Protein AF-A0A0J9XFN0-F1 (afdb_monomer)

pLDDT: mean 75.09, std 20.59, range [40.5, 98.12]

Radius of gyration: 42.06 Å; Cα contacts (8 Å, |Δi|>4): 7; chains: 1; bounding box: 74×90×109 Å

Sequence (176 aa):
MSYNHDEVYRVGLMPVDNNQTTSSSSHRRGPSIDNKAFALPSRPDSEDDDGSTTSSMSSYAGSAESYTKKEFSPVEYLTDTLMSAMDPSQLDRVIVIQAQTSGMVNAKSKEILQLQEEATRRLEQLKLSFAKGVKVAKQVEKDLEWAHRHTQALIKKTRLNHPIEFAQAEEKVRGN

Mean predicted aligned error: 21.41 Å

Solvent-accessible surface area (backbone atoms only — not comparable to full-atom values): 11449 Å² total; per-residue (Å²): 137,88,81,86,79,88,85,74,81,78,77,78,82,76,84,82,84,85,73,92,70,88,76,79,83,77,78,79,78,69,86,81,76,67,72,74,83,73,60,75,82,82,77,92,78,82,90,87,85,91,78,88,81,95,82,85,89,86,89,85,84,84,77,91,64,87,70,75,80,70,77,87,46,68,64,59,53,50,50,52,51,49,55,63,62,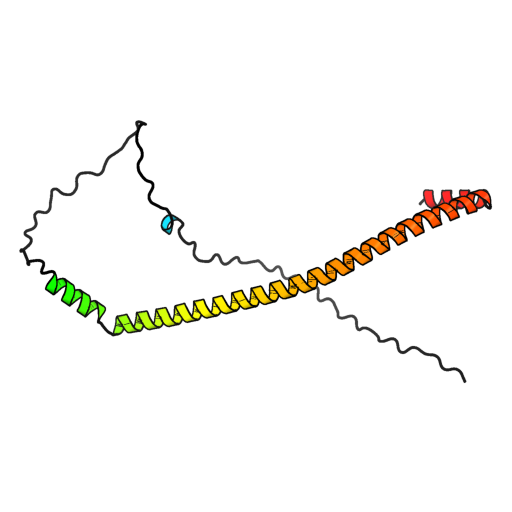61,36,65,73,59,48,54,51,50,52,51,51,50,52,52,50,52,50,52,51,52,52,51,53,50,50,52,52,52,52,48,51,50,49,51,54,52,49,55,54,47,52,54,51,49,57,51,48,56,54,51,52,56,48,51,52,51,50,51,51,49,49,50,54,50,50,53,53,48,52,53,50,42,49,71,77,38,49,68,64,43,51,56,50,51,51,58,65,72,72,108

Organism: Geotrichum candidum (NCBI:txid1173061)

Secondary structure (DSSP, 8-state):
----------------------------PPP---GGGG-PPPPP----------------SS-----------HHHHHHHHHHHHT-HHHHHHHHHHHHHHHHHHHHHHHHHHHHHHHHHHHHHHHHHHHHHHHHHHHHHHHHHHHHHHHHHHHHHHHHHH-HHHHHHHHHHHH--

Foldseek 3Di:
DDDDDDPDPDDDDDDDPPDDDPDDPPPPDDDDDPPVVPDDDDDDDDDDDDDDDPPDDDDDPDDPDDDPCPPPDVVVVVVVVVVVVPPVVVVVVVVVVCVVVVVVVVVVVVVVVVVVVVVVVVVVVVVVVVVVVVVVVVVVVVVVVVVVVVVVVVLVVCCVPPVPVSVVVVCVVVVD

Structure (mmCIF, N/CA/C/O backbone):
data_AF-A0A0J9XFN0-F1
#
_entry.id   AF-A0A0J9XFN0-F1
#
loop_
_atom_site.group_PDB
_atom_site.id
_atom_site.type_symbol
_atom_site.label_atom_id
_atom_site.label_alt_id
_atom_site.label_comp_id
_atom_site.label_asym_id
_atom_site.label_entity_id
_atom_site.label_seq_id
_atom_site.pdbx_PDB_ins_code
_atom_site.Cartn_x
_atom_site.Cartn_y
_atom_site.Cartn_z
_atom_site.occupancy
_atom_site.B_iso_or_equiv
_atom_site.auth_seq_id
_atom_site.auth_comp_id
_atom_site.auth_asym_id
_atom_site.auth_atom_id
_atom_site.pdbx_PDB_model_num
ATOM 1 N N . MET A 1 1 ? -11.557 -39.070 36.972 1.00 42.12 1 MET A N 1
ATOM 2 C CA . MET A 1 1 ? -10.159 -38.620 36.826 1.00 42.12 1 MET A CA 1
ATOM 3 C C . MET A 1 1 ? -10.144 -37.340 36.015 1.00 42.12 1 MET A C 1
ATOM 5 O O . MET A 1 1 ? -10.674 -37.326 34.915 1.00 42.12 1 MET A O 1
ATOM 9 N N . SER A 1 2 ? -9.609 -36.284 36.619 1.00 43.31 2 SER A N 1
ATOM 10 C CA . SER A 1 2 ? -9.377 -34.963 36.038 1.00 43.31 2 SER A CA 1
ATOM 11 C C . SER A 1 2 ? -7.992 -34.946 35.399 1.00 43.31 2 SER A C 1
ATOM 13 O O . SER A 1 2 ? -7.060 -35.406 36.050 1.00 43.31 2 SER A O 1
ATOM 15 N N . TYR A 1 3 ? -7.861 -34.404 34.188 1.00 42.22 3 TYR A N 1
ATOM 16 C CA . TYR A 1 3 ? -6.596 -33.871 33.681 1.00 42.22 3 TYR A CA 1
ATOM 17 C C . TYR A 1 3 ? -6.881 -32.638 32.820 1.00 42.22 3 TYR A C 1
ATOM 19 O O . TYR A 1 3 ? -7.246 -32.734 31.652 1.00 42.22 3 TYR A O 1
ATOM 27 N N . ASN A 1 4 ? -6.730 -31.476 33.456 1.00 45.00 4 ASN A N 1
ATOM 28 C CA . ASN A 1 4 ? -6.287 -30.252 32.801 1.00 45.00 4 ASN A CA 1
ATOM 29 C C . ASN A 1 4 ? -4.782 -30.383 32.518 1.00 45.00 4 ASN A C 1
ATOM 31 O O . ASN A 1 4 ? -4.072 -30.930 33.361 1.00 45.00 4 ASN A O 1
ATOM 35 N N . HIS A 1 5 ? -4.303 -29.858 31.390 1.00 44.12 5 HIS A N 1
ATOM 36 C CA . HIS A 1 5 ? -3.342 -28.746 31.371 1.00 44.12 5 HIS A CA 1
ATOM 37 C C . HIS A 1 5 ? -2.859 -28.451 29.945 1.00 44.12 5 HIS A C 1
ATOM 39 O O . HIS A 1 5 ? -2.171 -29.252 29.324 1.00 44.12 5 HIS A O 1
ATOM 45 N N . ASP A 1 6 ? -3.256 -27.275 29.462 1.00 46.66 6 ASP A N 1
ATOM 46 C CA . ASP A 1 6 ? -2.401 -26.254 28.851 1.00 46.66 6 ASP A CA 1
ATOM 47 C C . ASP A 1 6 ? -1.054 -26.702 28.256 1.00 46.66 6 ASP A C 1
ATOM 49 O O . ASP A 1 6 ? -0.027 -26.696 28.935 1.00 46.66 6 ASP A O 1
ATOM 53 N N . GLU A 1 7 ? -1.016 -26.903 26.938 1.00 48.22 7 GLU A N 1
ATOM 54 C CA . GLU A 1 7 ? 0.200 -26.653 26.161 1.00 48.22 7 GLU A CA 1
ATOM 55 C C . GLU A 1 7 ? 0.095 -25.280 25.496 1.00 48.22 7 GLU A C 1
ATOM 57 O O . GLU A 1 7 ? -0.409 -25.088 24.389 1.00 48.22 7 GLU A O 1
ATOM 62 N N . VAL A 1 8 ? 0.569 -24.286 26.245 1.00 52.06 8 VAL A N 1
ATOM 63 C CA . VAL A 1 8 ? 0.826 -22.933 25.769 1.00 52.06 8 VAL A CA 1
ATOM 64 C C . VAL A 1 8 ? 2.014 -23.000 24.811 1.00 52.06 8 VAL A C 1
ATOM 66 O O . VAL A 1 8 ? 3.147 -23.252 25.228 1.00 52.06 8 VAL A O 1
ATOM 69 N N . TYR A 1 9 ? 1.771 -22.747 23.525 1.00 49.94 9 TYR A N 1
ATOM 70 C CA . TYR A 1 9 ? 2.833 -22.511 22.552 1.00 49.94 9 TYR A CA 1
ATOM 71 C C . TYR A 1 9 ? 3.679 -21.318 23.010 1.00 49.94 9 TYR A C 1
ATOM 73 O O . TYR A 1 9 ? 3.281 -20.155 22.932 1.00 49.94 9 TYR A O 1
ATOM 81 N N . ARG A 1 10 ? 4.866 -21.635 23.525 1.00 49.19 10 ARG A N 1
ATOM 82 C CA . ARG A 1 10 ? 5.907 -20.695 23.926 1.00 49.19 10 ARG A CA 1
ATOM 83 C C . ARG A 1 10 ? 6.444 -20.010 22.663 1.00 49.19 10 ARG A C 1
ATOM 85 O O . ARG A 1 10 ? 7.278 -20.569 21.956 1.00 49.19 10 ARG A O 1
ATOM 92 N N . VAL A 1 11 ? 5.947 -18.810 22.364 1.00 51.84 11 VAL A N 1
ATOM 93 C CA . VAL A 1 11 ? 6.491 -17.946 21.307 1.00 51.84 11 VAL A CA 1
ATOM 94 C C . VAL A 1 11 ? 7.898 -17.534 21.739 1.00 51.84 11 VAL A C 1
ATOM 96 O O . VAL A 1 11 ? 8.069 -16.805 22.715 1.00 51.84 11 VAL A O 1
ATOM 99 N N . GLY A 1 12 ? 8.914 -18.068 21.063 1.00 47.31 12 GLY A N 1
ATOM 100 C CA . GLY A 1 12 ? 10.301 -17.687 21.290 1.00 47.31 12 GLY A CA 1
ATOM 101 C C . GLY A 1 12 ? 10.489 -16.197 21.014 1.00 47.31 12 GLY A C 1
ATOM 102 O O . GLY A 1 12 ? 10.267 -15.739 19.894 1.00 47.31 12 GLY A O 1
ATOM 103 N N . LEU A 1 13 ? 10.894 -15.448 22.040 1.00 50.25 13 LEU A N 1
ATOM 104 C CA . LEU A 1 13 ? 11.472 -14.121 21.876 1.00 50.25 13 LEU A CA 1
ATOM 105 C C . LEU A 1 13 ? 12.765 -14.276 21.067 1.00 50.25 13 LEU A C 1
ATOM 107 O O . LEU A 1 13 ? 13.729 -14.872 21.544 1.00 50.25 13 LEU A O 1
ATOM 111 N N . MET A 1 14 ? 12.778 -13.743 19.849 1.00 50.09 14 MET A N 1
ATOM 112 C CA . MET A 1 14 ? 14.018 -13.500 19.115 1.00 50.09 14 MET A CA 1
ATOM 113 C C . MET A 1 14 ? 14.735 -12.301 19.765 1.00 50.09 14 MET A C 1
ATOM 115 O O . MET A 1 14 ? 14.071 -11.304 20.067 1.00 50.09 14 MET A O 1
ATOM 119 N N . PRO A 1 15 ? 16.054 -12.370 20.011 1.00 53.34 15 PRO A N 1
ATOM 120 C CA . PRO A 1 15 ? 16.806 -11.247 20.553 1.00 53.34 15 PRO A CA 1
ATOM 121 C C . PRO A 1 15 ? 16.890 -10.111 19.521 1.00 53.34 15 PRO A C 1
ATOM 123 O O . PRO A 1 15 ? 17.101 -10.341 18.332 1.00 53.34 15 PRO A O 1
ATOM 126 N N . VAL A 1 16 ? 16.689 -8.878 19.988 1.00 54.75 16 VAL A N 1
ATOM 127 C CA . VAL A 1 16 ? 16.854 -7.651 19.199 1.00 54.75 16 VAL A CA 1
ATOM 128 C C . VAL A 1 16 ? 18.340 -7.300 19.186 1.00 54.75 16 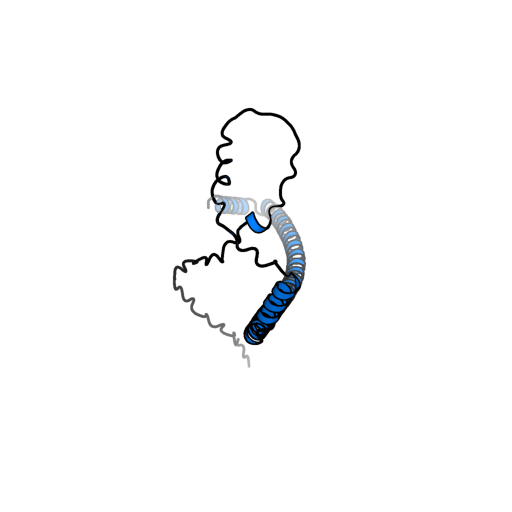VAL A C 1
ATOM 130 O O . VAL A 1 16 ? 18.864 -6.787 20.175 1.00 54.75 16 VAL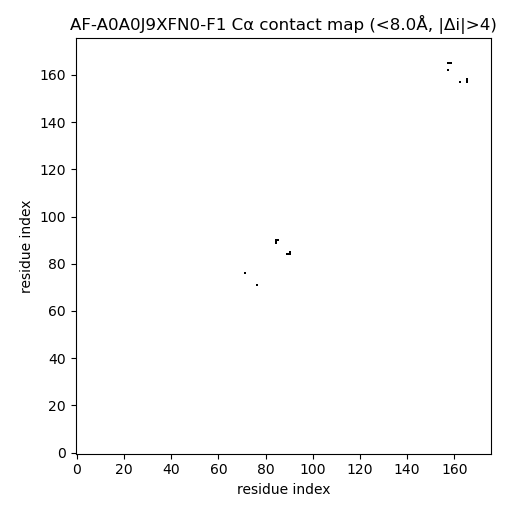 A O 1
ATOM 133 N N . ASP A 1 17 ? 19.015 -7.567 18.070 1.00 44.94 17 ASP A N 1
ATOM 134 C CA . ASP A 1 17 ? 20.381 -7.100 17.835 1.00 44.94 17 ASP A CA 1
ATOM 135 C C . ASP A 1 17 ? 20.370 -5.584 17.583 1.00 44.94 17 ASP A C 1
ATOM 137 O O . ASP A 1 17 ? 20.195 -5.098 16.464 1.00 44.94 17 ASP A O 1
ATOM 141 N N . ASN A 1 18 ? 20.554 -4.815 18.657 1.00 51.81 18 ASN A N 1
ATOM 142 C CA . ASN A 1 18 ? 20.885 -3.396 18.590 1.00 51.81 18 ASN A CA 1
ATOM 143 C C . ASN A 1 18 ? 22.337 -3.245 18.122 1.00 51.81 18 ASN A C 1
ATOM 145 O O . ASN A 1 18 ? 23.249 -3.152 18.943 1.00 51.81 18 ASN A O 1
ATOM 149 N N . ASN A 1 19 ? 22.552 -3.178 16.808 1.00 43.97 19 ASN A N 1
ATOM 150 C CA . ASN A 1 19 ? 23.813 -2.696 16.258 1.00 43.97 19 ASN A CA 1
ATOM 151 C C . ASN A 1 19 ? 23.599 -1.346 15.565 1.00 43.97 19 ASN A C 1
ATOM 153 O O . ASN A 1 19 ? 23.044 -1.253 14.470 1.00 43.97 19 ASN A O 1
ATOM 157 N N . GLN A 1 20 ? 24.024 -0.283 16.249 1.00 49.81 20 GLN A N 1
ATOM 158 C CA . GLN A 1 20 ? 24.179 1.042 15.667 1.00 49.81 20 GLN A CA 1
ATOM 159 C C . GLN A 1 20 ? 25.310 0.982 14.637 1.00 49.81 20 GLN A C 1
ATOM 161 O O . GLN A 1 20 ? 26.485 1.025 14.988 1.00 49.81 20 GLN A O 1
ATOM 166 N N . THR A 1 21 ? 24.962 0.929 13.356 1.00 43.38 21 THR A N 1
ATOM 167 C CA . THR A 1 21 ? 25.880 1.305 12.278 1.00 43.38 21 THR A CA 1
ATOM 168 C C . THR A 1 21 ? 25.288 2.490 11.542 1.00 43.38 21 THR A C 1
ATOM 170 O O . THR A 1 21 ? 24.280 2.380 10.847 1.00 43.38 21 THR A O 1
ATOM 173 N N . THR A 1 22 ? 25.919 3.642 11.735 1.00 54.25 22 THR A N 1
ATOM 174 C CA . THR A 1 22 ? 25.702 4.886 11.007 1.00 54.25 22 THR A CA 1
ATOM 175 C C . THR A 1 22 ? 25.934 4.662 9.509 1.00 54.25 22 THR A C 1
ATOM 177 O O . THR A 1 22 ? 27.046 4.782 9.002 1.00 54.25 22 THR A O 1
ATOM 180 N N . SER A 1 23 ? 24.880 4.319 8.768 1.00 43.97 23 SER A N 1
ATOM 181 C CA . SER A 1 23 ? 24.940 4.243 7.310 1.00 43.97 23 SER A CA 1
ATOM 182 C C . SER A 1 23 ? 24.917 5.660 6.735 1.00 43.97 23 SER A C 1
ATOM 184 O O . SER A 1 23 ? 23.858 6.278 6.600 1.00 43.97 23 SER A O 1
ATOM 186 N N . SER A 1 24 ? 26.088 6.196 6.404 1.00 51.34 24 SER A N 1
ATOM 187 C CA . SER A 1 24 ? 26.204 7.396 5.582 1.00 51.34 24 SER A CA 1
ATOM 188 C C . SER A 1 24 ? 25.620 7.109 4.193 1.00 51.34 24 SER A C 1
ATOM 190 O O . SER A 1 24 ? 26.166 6.341 3.401 1.00 51.34 24 SER A O 1
ATOM 192 N N . SER A 1 25 ? 24.474 7.724 3.892 1.00 53.56 25 SER A N 1
ATOM 193 C CA . SER A 1 25 ? 23.876 7.717 2.554 1.00 53.56 25 SER A CA 1
ATOM 194 C C . SER A 1 25 ? 24.789 8.482 1.591 1.00 53.56 25 SER A C 1
ATOM 196 O O . SER A 1 25 ? 24.708 9.704 1.458 1.00 53.56 25 SER A O 1
ATOM 198 N N . SER A 1 26 ? 25.696 7.767 0.926 1.00 53.84 26 SER A N 1
ATOM 199 C CA . SER A 1 26 ? 26.434 8.298 -0.219 1.00 53.84 26 SER A CA 1
ATOM 200 C C . SER A 1 26 ? 25.489 8.406 -1.414 1.00 53.84 26 SER A C 1
ATOM 202 O O . SER A 1 26 ? 25.291 7.448 -2.160 1.00 53.84 26 SER A O 1
ATOM 204 N N . HIS A 1 27 ? 24.907 9.588 -1.614 1.00 48.25 27 HIS A N 1
ATOM 205 C CA . HIS A 1 27 ? 24.194 9.914 -2.844 1.00 48.25 27 HIS A CA 1
ATOM 206 C C . HIS A 1 27 ? 25.179 9.918 -4.019 1.00 48.25 27 HIS A C 1
ATOM 208 O O . HIS A 1 27 ? 25.909 10.884 -4.237 1.00 48.25 27 HIS A O 1
ATOM 214 N N . ARG A 1 28 ? 25.187 8.843 -4.813 1.00 58.12 28 ARG A N 1
ATOM 215 C CA . ARG A 1 28 ? 25.803 8.865 -6.142 1.00 58.12 28 ARG A CA 1
ATOM 216 C C . ARG A 1 28 ? 24.913 9.698 -7.058 1.00 58.12 28 ARG A C 1
ATOM 218 O O . ARG A 1 28 ? 23.905 9.216 -7.566 1.00 58.12 28 ARG A O 1
ATOM 225 N N . ARG A 1 29 ? 25.270 10.971 -7.235 1.00 57.97 29 ARG A N 1
ATOM 226 C CA . ARG A 1 29 ? 24.711 11.815 -8.294 1.00 57.97 29 ARG A CA 1
ATOM 227 C C . ARG A 1 29 ? 25.103 11.191 -9.636 1.00 57.97 29 ARG A C 1
ATOM 229 O O . ARG A 1 29 ? 26.289 11.057 -9.926 1.00 57.97 29 ARG A O 1
ATOM 236 N N . GLY A 1 30 ? 24.111 10.754 -10.410 1.00 71.75 30 GLY A N 1
ATOM 237 C CA . GLY A 1 30 ? 24.303 10.409 -11.820 1.00 71.75 30 GLY A CA 1
ATOM 238 C C . GLY A 1 30 ? 24.757 11.634 -12.627 1.00 71.75 30 GLY A C 1
ATOM 239 O O . GLY A 1 30 ? 24.712 12.751 -12.102 1.00 71.75 30 GLY A O 1
ATOM 240 N N . PRO A 1 31 ? 25.214 11.447 -13.877 1.00 66.44 31 PRO A N 1
ATOM 241 C CA . PRO A 1 31 ? 25.698 12.548 -14.701 1.00 66.44 31 PRO A CA 1
ATOM 242 C C . PRO A 1 31 ? 24.614 13.624 -14.828 1.00 66.44 31 PRO A C 1
ATOM 244 O O . PRO A 1 31 ? 23.475 13.332 -15.195 1.00 66.44 31 PRO A O 1
ATOM 247 N N . SER A 1 32 ? 24.970 14.860 -14.472 1.00 65.50 32 SER A N 1
ATOM 248 C CA . SER A 1 32 ? 24.115 16.028 -14.663 1.00 65.50 32 SER A CA 1
ATOM 249 C C . SER A 1 32 ? 23.927 16.221 -16.162 1.00 65.50 32 SER A C 1
ATOM 251 O O . SER A 1 32 ? 24.889 16.500 -16.870 1.00 65.50 32 SER A O 1
ATOM 253 N N . ILE A 1 33 ? 22.708 16.018 -16.653 1.00 62.06 33 ILE A N 1
ATOM 254 C CA . ILE A 1 33 ? 22.362 16.339 -18.035 1.00 62.06 33 ILE A CA 1
ATOM 255 C C . ILE A 1 33 ? 22.276 17.864 -18.114 1.00 62.06 33 ILE A C 1
ATOM 257 O O . ILE A 1 33 ? 21.472 18.471 -17.406 1.00 62.06 33 ILE A O 1
ATOM 261 N N . ASP A 1 34 ? 23.117 18.475 -18.948 1.00 64.69 34 ASP A N 1
ATOM 262 C CA . ASP A 1 34 ? 23.094 19.914 -19.187 1.00 64.69 34 ASP A CA 1
ATOM 263 C C . ASP A 1 34 ? 21.744 20.319 -19.790 1.00 64.69 34 ASP A C 1
ATOM 265 O O . ASP A 1 34 ? 21.383 19.983 -20.918 1.00 64.69 34 ASP A O 1
ATOM 269 N N . ASN A 1 35 ? 21.006 21.115 -19.029 1.00 61.88 35 ASN A N 1
ATOM 270 C CA . ASN A 1 35 ? 19.727 21.733 -19.371 1.00 61.88 35 ASN A CA 1
ATOM 271 C C . ASN A 1 35 ? 19.790 22.651 -20.611 1.00 61.88 35 ASN A C 1
ATOM 273 O O . ASN A 1 35 ? 18.751 23.025 -21.151 1.00 61.88 35 ASN A O 1
ATOM 277 N N . LYS A 1 36 ? 20.991 22.943 -21.126 1.00 62.69 36 LYS A N 1
ATOM 278 C CA . LYS A 1 36 ? 21.200 23.630 -22.410 1.00 62.69 36 LYS A CA 1
ATOM 279 C C . LYS A 1 36 ? 20.820 22.781 -23.628 1.00 62.69 36 LYS A C 1
ATOM 281 O O . LYS A 1 36 ? 20.553 23.350 -24.678 1.00 62.69 36 LYS A O 1
ATOM 286 N N . ALA A 1 37 ? 20.748 21.453 -23.498 1.00 62.72 37 ALA A N 1
ATOM 287 C CA . ALA A 1 37 ? 20.380 20.562 -24.603 1.00 62.72 37 ALA A CA 1
ATOM 288 C C . ALA A 1 37 ? 18.887 20.634 -24.996 1.00 62.72 37 ALA A C 1
ATOM 290 O O . ALA A 1 37 ? 18.516 20.143 -26.058 1.00 62.72 37 ALA A O 1
ATOM 291 N N . PHE A 1 38 ? 18.038 21.249 -24.161 1.00 63.81 38 PHE A N 1
ATOM 292 C CA . PHE A 1 38 ? 16.585 21.341 -24.373 1.00 63.81 38 PHE A CA 1
ATOM 293 C C . PHE A 1 38 ? 16.058 22.782 -24.470 1.00 63.81 38 PHE A C 1
ATOM 295 O O . PHE A 1 38 ? 14.849 22.984 -24.581 1.00 63.81 38 PHE A O 1
ATOM 302 N N . ALA A 1 39 ? 16.933 23.791 -24.423 1.00 69.50 39 ALA A N 1
ATOM 303 C CA . ALA A 1 39 ? 16.514 25.181 -24.552 1.00 69.50 39 ALA A CA 1
ATOM 304 C C . ALA A 1 39 ? 16.189 25.496 -26.023 1.00 69.50 39 ALA A C 1
ATOM 306 O O . ALA A 1 39 ? 17.069 25.487 -26.883 1.00 69.50 39 ALA A O 1
ATOM 307 N N . LEU A 1 40 ? 14.912 25.759 -26.308 1.00 66.06 40 LEU A N 1
ATOM 308 C CA . LEU A 1 40 ? 14.457 26.269 -27.602 1.00 66.06 40 LEU A CA 1
ATOM 309 C C . LEU A 1 40 ? 15.098 27.649 -27.858 1.00 66.06 40 LEU A C 1
ATOM 311 O O . LEU A 1 40 ? 15.154 28.454 -26.925 1.00 66.06 40 LEU A O 1
ATOM 315 N N . PRO A 1 41 ? 15.571 27.962 -29.080 1.00 59.12 41 PRO A N 1
ATOM 316 C CA . PRO A 1 41 ? 16.100 29.288 -29.376 1.00 59.12 41 PRO A CA 1
ATOM 317 C C . PRO A 1 41 ? 14.979 30.331 -29.283 1.00 59.12 41 PRO A C 1
ATOM 319 O O . PRO A 1 41 ? 13.963 30.229 -29.975 1.00 59.12 41 PRO A O 1
ATOM 322 N N . SER A 1 42 ? 15.161 31.327 -28.412 1.00 54.31 42 SER A N 1
ATOM 323 C CA . SER A 1 42 ? 14.241 32.456 -28.272 1.00 54.31 42 SER A CA 1
ATOM 324 C C . SER A 1 42 ? 14.185 33.258 -29.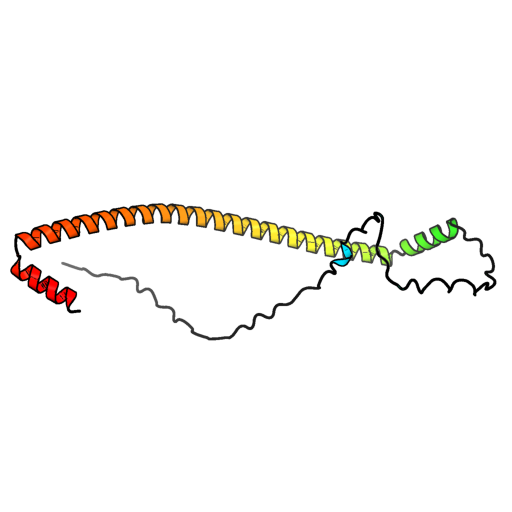570 1.00 54.31 42 SER A C 1
ATOM 326 O O . SER A 1 42 ? 15.206 33.657 -30.128 1.00 54.31 42 SER A O 1
ATOM 328 N N . ARG A 1 43 ? 12.961 33.468 -30.049 1.00 56.22 43 ARG A N 1
ATOM 329 C CA . ARG A 1 43 ? 12.617 34.256 -31.233 1.00 56.22 43 ARG A CA 1
ATOM 330 C C . ARG A 1 43 ? 12.858 35.749 -30.932 1.00 56.22 43 ARG A C 1
ATOM 332 O O . ARG A 1 43 ? 12.481 36.171 -29.840 1.00 56.22 43 ARG A O 1
ATOM 339 N N . PRO A 1 44 ? 13.480 36.538 -31.826 1.00 49.66 44 PRO A N 1
ATOM 340 C CA . PRO A 1 44 ? 13.705 37.954 -31.561 1.00 49.66 44 PRO A CA 1
ATOM 341 C C . PRO A 1 44 ? 12.430 38.753 -31.866 1.00 49.66 44 PRO A C 1
ATOM 343 O O . PRO A 1 44 ? 12.012 38.800 -33.020 1.00 49.66 44 PRO A O 1
ATOM 346 N N . ASP A 1 45 ? 11.847 39.370 -30.838 1.00 41.56 45 ASP A N 1
ATOM 347 C CA . ASP A 1 45 ? 10.887 40.472 -30.965 1.00 41.56 45 ASP A CA 1
ATOM 348 C C . ASP A 1 45 ? 11.530 41.764 -30.414 1.00 41.56 45 ASP A C 1
ATOM 350 O O . ASP A 1 45 ? 12.401 41.723 -29.544 1.00 41.56 45 ASP A O 1
ATOM 354 N N . SER A 1 46 ? 11.131 42.876 -31.024 1.00 44.28 46 SER A N 1
ATOM 355 C CA . SER A 1 46 ? 11.767 44.195 -31.147 1.00 44.28 46 SER A CA 1
ATOM 356 C C . SER A 1 46 ? 11.832 45.093 -29.890 1.00 44.28 46 SER A C 1
ATOM 358 O O . SER A 1 46 ? 10.922 45.016 -29.073 1.00 44.28 46 SER A O 1
ATOM 360 N N . GLU A 1 47 ? 12.840 46.000 -29.880 1.00 44.44 47 GLU A N 1
ATOM 361 C CA . GLU A 1 47 ? 12.915 47.373 -29.277 1.00 44.44 47 GLU A CA 1
ATOM 362 C C . GLU A 1 47 ? 12.724 47.495 -27.737 1.00 44.44 47 GLU A C 1
ATOM 364 O O . GLU A 1 47 ? 11.762 46.978 -27.191 1.00 44.44 47 GLU A O 1
ATOM 369 N N . ASP A 1 48 ? 13.531 48.144 -26.884 1.00 42.34 48 ASP A N 1
ATOM 370 C CA . ASP A 1 48 ? 14.701 49.038 -26.902 1.00 42.34 48 ASP A CA 1
ATOM 371 C C . ASP A 1 48 ? 15.388 48.910 -25.512 1.00 42.34 48 ASP A C 1
ATOM 373 O O . ASP A 1 48 ? 14.670 48.869 -24.515 1.00 42.34 48 ASP A O 1
ATOM 377 N N . ASP A 1 49 ? 16.726 48.882 -25.409 1.00 40.50 49 ASP A N 1
ATOM 378 C CA . ASP A 1 49 ? 17.493 49.486 -24.290 1.00 40.50 49 ASP A CA 1
ATOM 379 C C . ASP A 1 49 ? 19.001 49.492 -24.613 1.00 40.50 49 ASP A C 1
ATOM 381 O O . ASP A 1 49 ? 19.573 48.514 -25.101 1.00 40.50 49 ASP A O 1
ATOM 385 N N . ASP A 1 50 ? 19.614 50.644 -24.374 1.00 50.31 50 ASP A N 1
ATOM 386 C CA . ASP A 1 50 ? 20.976 51.050 -24.715 1.00 50.31 50 ASP A CA 1
ATOM 387 C C . ASP A 1 50 ? 22.004 50.448 -23.742 1.00 50.31 50 ASP A C 1
ATOM 389 O O . ASP A 1 50 ? 21.875 50.586 -22.526 1.00 50.31 50 ASP A O 1
ATOM 393 N N . GLY A 1 51 ? 23.060 49.798 -24.252 1.00 45.50 51 GLY A N 1
ATOM 394 C CA . GLY A 1 51 ? 24.117 49.305 -23.366 1.00 45.50 51 GLY A CA 1
ATOM 395 C C . GLY A 1 51 ? 25.108 48.281 -23.917 1.00 45.50 51 GLY A C 1
ATOM 396 O O . GLY A 1 51 ? 25.185 47.167 -23.417 1.00 45.50 51 GLY A O 1
ATOM 397 N N . SER A 1 52 ? 25.990 48.733 -24.812 1.00 45.06 52 SER A N 1
ATOM 398 C CA . SER A 1 52 ? 27.428 48.397 -24.794 1.00 45.06 52 SER A CA 1
ATOM 399 C C . SER A 1 52 ? 27.937 47.007 -25.259 1.00 45.06 52 SER A C 1
ATOM 401 O O . SER A 1 52 ? 27.648 45.950 -24.706 1.00 45.06 52 SER A O 1
ATOM 403 N N . THR A 1 53 ? 28.908 47.086 -26.185 1.00 45.03 53 THR A N 1
ATOM 404 C CA . THR A 1 53 ? 29.949 46.102 -26.573 1.00 45.03 53 THR A CA 1
ATOM 405 C C . THR A 1 53 ? 29.645 45.038 -27.641 1.00 45.03 53 THR A C 1
ATOM 407 O O . THR A 1 53 ? 29.857 43.842 -27.463 1.00 45.03 53 THR A O 1
ATOM 410 N N . THR A 1 54 ? 29.339 45.481 -28.864 1.00 52.38 54 THR A N 1
ATOM 411 C CA . THR A 1 54 ? 29.702 44.718 -30.071 1.00 52.38 54 THR A CA 1
ATOM 412 C C . THR A 1 54 ? 31.195 44.883 -30.368 1.00 52.38 54 THR A C 1
ATOM 414 O O . THR A 1 54 ? 31.608 45.771 -31.112 1.00 52.38 54 THR A O 1
ATOM 417 N N . SER A 1 55 ? 32.028 44.015 -29.807 1.00 54.81 55 SER A N 1
ATOM 418 C CA . SER A 1 55 ? 33.413 43.850 -30.250 1.00 54.81 55 SER A CA 1
ATOM 419 C C . SER A 1 55 ? 33.656 42.386 -30.581 1.00 54.81 55 SER A C 1
ATOM 421 O O . SER A 1 55 ? 34.039 41.619 -29.704 1.00 54.81 55 SER A O 1
ATOM 423 N N . SER A 1 56 ? 33.391 41.999 -31.832 1.00 51.12 56 SER A N 1
ATOM 424 C CA . SER A 1 56 ? 34.086 40.917 -32.553 1.00 51.12 56 SER A CA 1
ATOM 425 C C . SER A 1 56 ? 33.515 40.799 -33.970 1.00 51.12 56 SER A C 1
ATOM 427 O O . SER A 1 56 ? 32.831 39.841 -34.308 1.00 51.12 56 SER A O 1
ATOM 429 N N . MET A 1 57 ? 33.778 41.798 -34.813 1.00 56.84 57 MET A N 1
ATOM 430 C CA . MET A 1 57 ? 33.589 41.683 -36.261 1.00 56.84 57 MET A CA 1
ATOM 431 C C . MET A 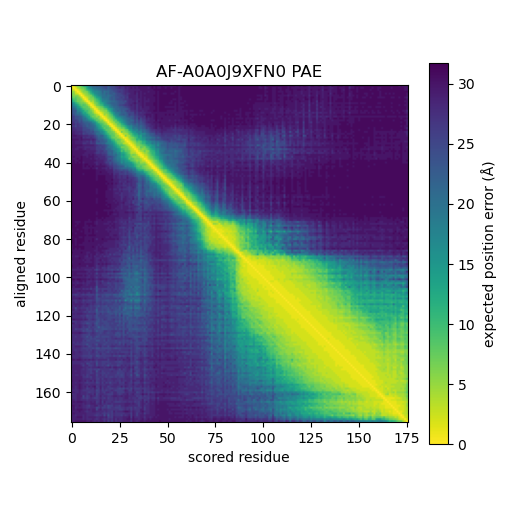1 57 ? 34.797 42.273 -36.989 1.00 56.84 57 MET A C 1
ATOM 433 O O . MET A 1 57 ? 34.740 43.378 -37.506 1.00 56.84 57 MET A O 1
ATOM 437 N N . SER A 1 58 ? 35.918 41.549 -36.995 1.00 53.12 58 SER A N 1
ATOM 438 C CA . SER A 1 58 ? 37.030 41.802 -37.927 1.00 53.12 58 SER A CA 1
ATOM 439 C C . SER A 1 58 ? 38.145 40.769 -37.757 1.00 53.12 58 SER A C 1
ATOM 441 O O . SER A 1 58 ? 39.206 41.039 -37.205 1.00 53.12 58 SER A O 1
ATOM 443 N N . SER A 1 59 ? 37.928 39.551 -38.250 1.00 51.28 59 SER A N 1
ATOM 444 C CA . SER A 1 59 ? 39.020 38.597 -38.513 1.00 51.28 59 SER A CA 1
ATOM 445 C C . SER A 1 59 ? 38.650 37.654 -39.660 1.00 51.28 59 SER A C 1
ATOM 447 O O . SER A 1 59 ? 38.685 36.439 -39.524 1.00 51.28 59 SER A O 1
ATOM 449 N N . TYR A 1 60 ? 38.253 38.220 -40.804 1.00 56.16 60 TYR A N 1
ATOM 450 C CA . TYR A 1 60 ? 38.112 37.459 -42.056 1.00 56.16 60 TYR A CA 1
ATOM 451 C C . TYR A 1 60 ? 38.595 38.258 -43.277 1.00 56.16 60 TYR A C 1
ATOM 453 O O . TYR A 1 60 ? 38.031 38.191 -44.362 1.00 56.16 60 TYR A O 1
ATOM 461 N N . ALA A 1 61 ? 39.641 39.064 -43.093 1.00 59.59 61 ALA A N 1
ATOM 462 C CA . ALA A 1 61 ? 40.256 39.860 -44.156 1.00 59.59 61 ALA A CA 1
ATOM 463 C C . ALA A 1 61 ? 41.765 39.589 -44.225 1.00 59.59 61 ALA A C 1
ATOM 465 O O . ALA A 1 61 ? 42.576 40.508 -44.179 1.00 59.59 61 ALA A O 1
ATOM 466 N N . GLY A 1 62 ? 42.160 38.314 -44.262 1.00 54.66 62 GLY A N 1
ATOM 467 C CA . GLY A 1 62 ? 43.581 37.980 -44.255 1.00 54.66 62 GLY A CA 1
ATOM 468 C C . GLY A 1 62 ? 43.886 36.495 -44.325 1.00 54.66 62 GLY A C 1
ATOM 469 O O . GLY A 1 62 ? 44.496 35.972 -43.405 1.00 54.66 62 GLY A O 1
ATOM 470 N N . SER A 1 63 ? 43.448 35.819 -45.388 1.00 44.62 63 SER A N 1
ATOM 471 C CA . SER A 1 63 ? 44.096 34.602 -45.910 1.00 44.62 63 SER A CA 1
ATOM 472 C C . SER A 1 63 ? 43.523 34.284 -47.289 1.00 44.62 63 SER A C 1
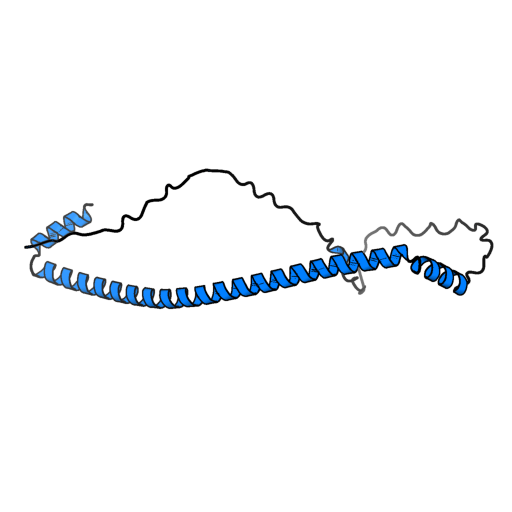ATOM 474 O O . SER A 1 63 ? 42.766 33.336 -47.480 1.00 44.62 63 SER A O 1
ATOM 476 N N . ALA A 1 64 ? 43.880 35.110 -48.272 1.00 51.66 64 ALA A N 1
ATOM 477 C CA . ALA A 1 64 ? 43.919 34.660 -49.657 1.00 51.66 64 ALA A CA 1
ATOM 478 C C . ALA A 1 64 ? 45.186 33.806 -49.827 1.00 51.66 64 ALA A C 1
ATOM 480 O O . ALA A 1 64 ? 46.152 34.221 -50.460 1.00 51.66 64 ALA A O 1
ATOM 481 N N . GLU A 1 65 ? 45.211 32.638 -49.186 1.00 47.22 65 GLU A N 1
ATOM 482 C CA . GLU A 1 65 ? 46.121 31.579 -49.600 1.00 47.22 65 GLU A CA 1
ATOM 483 C C . GLU A 1 65 ? 45.564 30.995 -50.897 1.00 47.22 65 GLU A C 1
ATOM 485 O O . GLU A 1 65 ? 44.359 30.776 -51.031 1.00 47.22 65 GLU A O 1
ATOM 490 N N . SER A 1 66 ? 46.440 30.816 -51.885 1.00 50.28 66 SER A N 1
ATOM 491 C CA . SER A 1 66 ? 46.137 30.184 -53.166 1.00 50.28 66 SER A CA 1
ATOM 492 C C . SER A 1 66 ? 45.572 28.783 -52.948 1.00 50.28 66 SER A C 1
ATOM 494 O O . SER A 1 66 ? 46.302 27.792 -52.953 1.00 50.28 66 SER A O 1
ATOM 496 N N . TYR A 1 67 ? 44.253 28.689 -52.811 1.00 49.44 67 TYR A N 1
ATOM 497 C CA . TYR A 1 67 ? 43.532 27.447 -53.002 1.00 49.44 67 TYR A CA 1
ATOM 498 C C . TYR A 1 67 ? 43.713 27.065 -54.466 1.00 49.44 67 TYR A C 1
ATOM 500 O O . TYR A 1 67 ? 43.090 27.630 -55.369 1.00 49.44 67 TYR A O 1
ATOM 508 N N . THR A 1 68 ? 44.602 26.104 -54.709 1.00 51.66 68 THR A N 1
ATOM 509 C CA . THR A 1 68 ? 44.500 25.276 -55.903 1.00 51.66 68 THR A CA 1
ATOM 510 C C . THR A 1 68 ? 43.065 24.768 -55.921 1.00 51.66 68 THR A C 1
ATOM 512 O O . THR A 1 68 ? 42.599 24.104 -54.997 1.00 51.66 68 THR A O 1
ATOM 515 N N . LYS A 1 69 ? 42.309 25.220 -56.917 1.00 54.25 69 LYS A N 1
ATOM 516 C CA . LYS A 1 69 ? 40.895 24.916 -57.086 1.00 54.25 69 LYS A CA 1
ATOM 517 C C . LYS A 1 69 ? 40.797 23.429 -57.447 1.00 54.25 69 LYS A C 1
ATOM 519 O O . LYS A 1 69 ? 40.672 23.085 -58.615 1.00 54.25 69 LYS A O 1
ATOM 524 N N . LYS A 1 70 ? 40.927 22.532 -56.464 1.00 60.88 70 LYS A N 1
ATOM 525 C CA . LYS A 1 70 ? 40.430 21.167 -56.607 1.00 60.88 70 LYS A CA 1
ATOM 526 C C . LYS A 1 70 ? 38.920 21.332 -56.648 1.00 60.88 70 LYS A C 1
ATOM 528 O O . LYS A 1 70 ? 38.324 21.762 -55.663 1.00 60.88 70 LYS A O 1
ATOM 533 N N . GLU A 1 71 ? 38.344 21.148 -57.830 1.00 65.06 71 GLU A N 1
ATOM 534 C CA . GLU A 1 71 ? 36.903 21.202 -58.031 1.00 65.06 71 GLU A CA 1
ATOM 535 C C . GLU A 1 71 ? 36.254 20.326 -56.958 1.00 65.06 71 GLU A C 1
ATOM 537 O O . GLU A 1 71 ? 36.525 19.129 -56.876 1.00 65.06 71 GLU A O 1
ATOM 542 N N . PHE A 1 72 ? 35.481 20.942 -56.060 1.00 70.81 72 PHE A N 1
ATOM 543 C CA . PHE A 1 72 ? 34.705 20.202 -55.078 1.00 70.81 72 PHE A CA 1
ATOM 544 C C . PHE A 1 72 ? 33.683 19.391 -55.869 1.00 70.81 72 PHE A C 1
ATOM 546 O O . PHE A 1 72 ? 32.674 19.933 -56.313 1.00 70.81 72 PHE A O 1
ATOM 553 N N . SER A 1 73 ? 33.994 18.120 -56.116 1.00 77.44 73 SER A N 1
ATOM 554 C CA . SER A 1 73 ? 33.094 17.180 -56.764 1.00 77.44 73 SER A CA 1
ATOM 555 C C . SER A 1 73 ? 32.178 16.609 -55.686 1.00 77.44 73 SER A C 1
ATOM 557 O O . SER A 1 73 ? 32.643 15.844 -54.834 1.00 77.44 73 SER A O 1
ATOM 559 N N . PRO A 1 74 ? 30.873 16.939 -55.693 1.00 75.44 74 PRO A N 1
ATOM 560 C CA . PRO A 1 74 ? 29.932 16.361 -54.741 1.00 75.44 74 PRO A CA 1
ATOM 561 C C . PRO A 1 74 ? 29.878 14.839 -54.873 1.00 75.44 74 PRO A C 1
ATOM 563 O O . PRO A 1 74 ? 29.592 14.154 -53.902 1.00 75.44 74 PRO A O 1
ATOM 566 N N . VAL A 1 75 ? 30.184 14.310 -56.063 1.00 82.44 75 VAL A N 1
ATOM 567 C CA . VAL A 1 75 ? 30.227 12.872 -56.326 1.00 82.44 75 VAL A CA 1
ATOM 568 C C . VAL A 1 75 ? 31.395 12.228 -55.591 1.00 82.44 75 VAL A C 1
ATOM 570 O O . VAL A 1 75 ? 31.156 11.266 -54.878 1.00 82.44 75 VAL A O 1
ATOM 573 N N . GLU A 1 76 ? 32.610 12.778 -55.682 1.00 79.38 76 GLU A N 1
ATOM 574 C CA . GLU A 1 76 ? 33.774 12.234 -54.960 1.00 79.38 76 GLU A CA 1
ATOM 575 C C . GLU A 1 76 ? 33.598 12.337 -53.442 1.00 79.38 76 GLU A C 1
ATOM 577 O O . GLU A 1 76 ? 33.883 11.392 -52.712 1.00 79.38 76 GLU A O 1
ATOM 582 N N . TYR A 1 77 ? 33.047 13.454 -52.960 1.00 80.19 77 TYR A N 1
ATOM 583 C CA . TYR A 1 77 ? 32.754 13.634 -51.540 1.00 80.19 77 TYR A CA 1
ATOM 584 C C . TYR A 1 77 ? 31.685 12.654 -51.040 1.00 80.19 77 TYR A C 1
ATOM 586 O O . TYR A 1 77 ? 31.832 12.069 -49.967 1.00 80.19 77 TYR A O 1
ATOM 594 N N . LEU A 1 78 ? 30.617 12.436 -51.812 1.00 81.56 78 LEU A N 1
ATOM 595 C CA . LEU A 1 78 ? 29.593 11.447 -51.480 1.00 81.56 78 LEU A CA 1
ATOM 596 C C . LEU A 1 78 ? 30.142 10.023 -51.570 1.00 81.56 78 LEU A C 1
ATOM 598 O O . LEU A 1 78 ? 29.816 9.214 -50.715 1.00 81.56 78 LEU A O 1
ATOM 602 N N . THR A 1 79 ? 30.998 9.702 -52.540 1.00 82.81 79 THR A N 1
ATOM 603 C CA . THR A 1 79 ? 31.605 8.368 -52.624 1.00 82.81 79 THR A CA 1
ATOM 604 C C . THR A 1 79 ? 32.593 8.117 -51.494 1.00 82.81 79 THR A C 1
ATOM 606 O O . THR A 1 79 ? 32.551 7.035 -50.923 1.00 82.81 79 THR A O 1
ATOM 609 N N . ASP A 1 80 ? 33.409 9.099 -51.106 1.00 77.88 80 ASP A N 1
ATOM 610 C CA . ASP A 1 80 ? 34.353 8.967 -49.989 1.00 77.88 80 ASP A CA 1
ATOM 611 C C . ASP A 1 80 ? 33.631 8.909 -48.641 1.00 77.88 80 ASP A C 1
ATOM 613 O O . ASP A 1 80 ? 33.982 8.102 -47.782 1.00 77.88 80 ASP A O 1
ATOM 617 N N . THR A 1 81 ? 32.580 9.712 -48.446 1.00 75.00 81 THR A N 1
ATOM 618 C CA . THR A 1 81 ? 31.761 9.638 -47.224 1.00 75.00 81 THR A CA 1
ATOM 619 C C . THR A 1 81 ? 30.975 8.337 -47.149 1.00 75.00 81 THR A C 1
ATOM 621 O O . THR A 1 81 ? 30.897 7.747 -46.075 1.00 75.00 81 THR A O 1
ATOM 624 N N . LEU A 1 82 ? 30.446 7.839 -48.269 1.00 75.38 82 LEU A N 1
ATOM 625 C CA . LEU A 1 82 ? 29.746 6.558 -48.312 1.00 75.38 82 LEU A CA 1
ATOM 626 C C . LEU A 1 82 ? 30.732 5.398 -48.126 1.00 75.38 82 LEU A C 1
ATOM 628 O O . LEU A 1 82 ? 30.442 4.522 -47.326 1.00 75.38 82 LEU A O 1
ATOM 632 N N . MET A 1 83 ? 31.924 5.421 -48.733 1.00 75.69 83 MET A N 1
ATOM 633 C CA . MET A 1 83 ? 32.987 4.433 -48.485 1.00 75.69 83 MET A CA 1
ATOM 634 C C . MET A 1 83 ? 33.502 4.467 -47.042 1.00 75.69 83 MET A C 1
ATOM 636 O O . MET A 1 83 ? 33.735 3.413 -46.458 1.00 75.69 83 MET A O 1
ATOM 640 N N . SER A 1 84 ? 33.621 5.652 -46.439 1.00 69.50 84 SER A N 1
ATOM 641 C CA . SER A 1 84 ? 33.995 5.805 -45.030 1.00 69.50 84 SER A CA 1
ATOM 642 C C . SER A 1 84 ? 32.880 5.379 -44.069 1.00 69.50 84 SER A C 1
ATOM 644 O O . SER A 1 84 ? 33.182 4.898 -42.980 1.00 69.50 84 SER A O 1
ATOM 646 N N . ALA A 1 85 ? 31.607 5.560 -44.432 1.00 65.94 85 ALA A N 1
ATOM 647 C CA . ALA A 1 85 ? 30.451 5.121 -43.645 1.00 65.94 85 ALA A CA 1
ATOM 648 C C . ALA A 1 85 ? 30.158 3.622 -43.822 1.00 65.94 85 ALA A C 1
ATOM 650 O O . ALA A 1 85 ? 29.604 2.986 -42.928 1.00 65.94 85 ALA A O 1
ATOM 651 N N . MET A 1 86 ? 30.548 3.060 -44.968 1.00 63.81 86 MET A N 1
ATOM 652 C CA . MET A 1 86 ? 30.521 1.633 -45.270 1.00 63.81 86 MET A CA 1
ATOM 653 C C . MET A 1 86 ? 31.795 0.899 -44.853 1.00 63.81 86 MET A C 1
ATOM 655 O O . MET A 1 86 ? 31.974 -0.253 -45.242 1.00 63.81 86 MET A O 1
ATOM 659 N N . ASP A 1 87 ? 32.654 1.511 -44.037 1.00 67.75 87 ASP A N 1
ATOM 660 C CA . ASP A 1 87 ? 33.676 0.768 -43.312 1.00 67.75 87 ASP A CA 1
ATOM 661 C C . ASP A 1 87 ? 32.949 -0.220 -42.368 1.00 67.75 87 ASP A C 1
ATOM 663 O O . ASP A 1 87 ? 32.334 0.207 -41.381 1.00 67.75 87 ASP A O 1
ATOM 667 N N . PRO A 1 88 ? 32.933 -1.535 -42.676 1.00 65.31 88 PRO A N 1
ATOM 668 C CA . PRO A 1 88 ? 32.065 -2.509 -42.005 1.00 65.31 88 PRO A CA 1
ATOM 669 C C . PRO A 1 88 ? 32.330 -2.573 -40.495 1.00 65.31 88 PRO A C 1
ATOM 671 O O . PRO A 1 88 ? 31.436 -2.873 -39.707 1.00 65.31 88 PRO A O 1
ATOM 674 N N . SER A 1 89 ? 33.536 -2.179 -40.079 1.00 72.75 89 SER A N 1
ATOM 675 C CA . SER A 1 89 ? 33.947 -2.089 -38.681 1.00 72.75 89 SER A CA 1
ATOM 676 C C . SER A 1 89 ? 33.177 -1.035 -37.863 1.00 72.75 89 SER A C 1
ATOM 678 O O . SER A 1 89 ? 32.952 -1.227 -36.662 1.00 72.75 89 SER A O 1
ATOM 680 N N . GLN A 1 90 ? 32.752 0.073 -38.482 1.00 75.81 90 GLN A N 1
ATOM 681 C CA . GLN A 1 90 ? 31.990 1.133 -37.813 1.00 75.81 90 GLN A CA 1
ATOM 682 C C . GLN A 1 90 ? 30.511 0.767 -37.701 1.00 75.81 90 GLN A C 1
ATOM 684 O O . GLN A 1 90 ? 29.902 0.980 -36.649 1.00 75.81 90 GLN A O 1
ATOM 689 N N . LEU A 1 91 ? 29.953 0.154 -38.748 1.00 81.06 91 LEU A N 1
ATOM 690 C CA . LEU A 1 91 ? 28.576 -0.331 -38.749 1.00 81.06 91 LEU A CA 1
ATOM 691 C C . LEU A 1 91 ? 28.364 -1.413 -37.681 1.00 81.06 91 LEU A C 1
ATOM 693 O O . LEU A 1 91 ? 27.435 -1.302 -36.880 1.00 81.06 91 LEU A O 1
ATOM 697 N N . ASP A 1 92 ? 29.260 -2.399 -37.601 1.00 87.44 92 ASP A N 1
ATOM 698 C CA . ASP A 1 92 ? 29.190 -3.467 -36.597 1.00 87.44 92 ASP A CA 1
ATOM 699 C C . ASP A 1 92 ? 29.218 -2.908 -35.170 1.00 87.44 92 ASP A C 1
ATOM 701 O O . ASP A 1 92 ? 28.443 -3.324 -34.305 1.00 87.44 92 ASP A O 1
ATOM 705 N N . ARG A 1 93 ? 30.056 -1.895 -34.918 1.00 84.56 93 ARG A N 1
ATOM 706 C CA . ARG A 1 93 ? 30.109 -1.215 -33.619 1.00 84.56 93 ARG A CA 1
ATOM 707 C C . ARG A 1 93 ? 28.790 -0.518 -33.287 1.00 84.56 93 ARG A C 1
ATOM 709 O O . ARG A 1 93 ? 28.333 -0.613 -32.148 1.00 84.56 93 ARG A O 1
ATOM 716 N N . VAL A 1 94 ? 28.179 0.172 -34.249 1.00 88.19 94 VAL A N 1
ATOM 717 C CA . VAL A 1 94 ? 26.890 0.852 -34.043 1.00 88.19 94 VAL A CA 1
ATOM 718 C C . VAL A 1 94 ? 25.778 -0.161 -33.780 1.00 88.19 94 VAL A C 1
ATOM 720 O O . VAL A 1 94 ? 24.994 0.042 -32.856 1.00 88.19 94 VAL A O 1
ATOM 723 N N . ILE A 1 95 ? 25.749 -1.281 -34.507 1.00 90.00 95 ILE A N 1
ATOM 724 C CA . ILE A 1 95 ? 24.780 -2.361 -34.281 1.00 90.00 95 ILE A CA 1
ATOM 725 C C . ILE A 1 95 ? 24.947 -2.954 -32.879 1.00 90.00 95 ILE A C 1
ATOM 727 O O . ILE A 1 95 ? 23.955 -3.130 -32.172 1.00 90.00 95 ILE A O 1
ATOM 731 N N . VAL A 1 96 ? 26.182 -3.208 -32.433 1.00 92.62 96 VAL A N 1
ATOM 732 C CA . VAL A 1 96 ? 26.454 -3.707 -31.075 1.00 92.62 96 VAL A CA 1
ATOM 733 C C . VAL A 1 96 ? 25.995 -2.705 -30.016 1.00 92.62 96 VAL A C 1
ATOM 735 O O . VAL A 1 96 ? 25.303 -3.097 -29.077 1.00 92.62 96 VAL A O 1
ATOM 738 N N . ILE A 1 97 ? 26.317 -1.416 -30.170 1.00 93.56 97 ILE A N 1
ATOM 739 C CA . ILE A 1 97 ? 25.878 -0.369 -29.235 1.00 93.56 97 ILE A CA 1
ATOM 740 C C . ILE A 1 97 ? 24.350 -0.284 -29.219 1.00 93.56 97 ILE A C 1
ATOM 742 O O . ILE A 1 97 ? 23.749 -0.259 -28.151 1.00 93.56 97 ILE A O 1
ATOM 746 N N . GLN A 1 98 ? 23.697 -0.305 -30.377 1.00 93.50 98 GLN A N 1
ATOM 747 C CA . GLN A 1 98 ? 22.242 -0.250 -30.472 1.00 93.50 98 GLN A CA 1
ATOM 748 C C . GLN A 1 98 ? 21.578 -1.488 -29.856 1.00 93.50 98 GLN A C 1
ATOM 750 O O . GLN A 1 98 ? 20.583 -1.359 -29.139 1.00 93.50 98 GLN A O 1
ATOM 755 N N . ALA A 1 99 ? 22.123 -2.683 -30.080 1.00 94.69 99 ALA A N 1
ATOM 756 C CA . ALA A 1 99 ? 21.645 -3.919 -29.468 1.00 94.69 99 ALA A CA 1
ATOM 757 C C . ALA A 1 99 ? 21.835 -3.900 -27.941 1.00 94.69 99 ALA A C 1
ATOM 759 O O . ALA A 1 99 ? 20.920 -4.242 -27.194 1.00 94.69 99 ALA A O 1
ATOM 760 N N . GLN A 1 100 ? 22.986 -3.426 -27.458 1.00 94.88 100 GLN A N 1
ATOM 761 C CA . GLN A 1 100 ? 23.265 -3.284 -26.030 1.00 94.88 100 GLN A CA 1
ATOM 762 C C . GLN A 1 100 ? 22.336 -2.257 -25.375 1.00 94.88 100 GLN A C 1
ATOM 764 O O . GLN A 1 100 ? 21.730 -2.536 -24.338 1.00 94.88 100 GLN A O 1
ATOM 769 N N . THR A 1 101 ? 22.194 -1.078 -25.980 1.00 95.38 101 THR A N 1
ATOM 770 C CA . THR A 1 101 ? 21.334 -0.007 -25.475 1.00 95.38 101 THR A CA 1
ATOM 771 C C . THR A 1 101 ? 19.872 -0.424 -25.510 1.00 95.38 101 THR A C 1
ATOM 773 O O . THR A 1 101 ? 19.176 -0.242 -24.517 1.00 95.38 101 THR A O 1
ATOM 776 N N . SER A 1 102 ? 19.396 -1.044 -26.591 1.00 95.69 102 SER A N 1
ATOM 777 C CA . SER A 1 102 ? 18.018 -1.549 -26.664 1.00 95.69 102 SER A CA 1
ATOM 778 C C . SER A 1 102 ? 17.762 -2.678 -25.665 1.00 95.69 102 SER A C 1
ATOM 780 O O . SER A 1 102 ? 16.709 -2.693 -25.031 1.00 95.69 102 SER A O 1
ATOM 782 N N . GLY A 1 103 ? 18.735 -3.565 -25.437 1.00 96.31 103 GLY A N 1
ATOM 783 C CA . GLY A 1 103 ? 18.674 -4.579 -24.386 1.00 96.31 103 GLY A CA 1
ATOM 784 C C . GLY A 1 103 ? 18.566 -3.962 -22.991 1.00 96.31 103 GLY A C 1
ATOM 785 O O . GLY A 1 103 ? 17.705 -4.358 -22.206 1.00 96.31 103 GLY A O 1
ATOM 786 N N . MET A 1 104 ? 19.380 -2.943 -22.703 1.00 96.56 104 MET A N 1
ATOM 787 C CA . MET A 1 104 ? 19.343 -2.211 -21.434 1.00 96.56 104 MET A CA 1
ATOM 788 C C . MET A 1 104 ? 18.018 -1.471 -21.238 1.00 96.56 104 MET A C 1
ATOM 790 O O . MET A 1 104 ? 17.417 -1.560 -20.169 1.00 96.56 104 MET A O 1
ATOM 794 N N . VAL A 1 105 ? 17.546 -0.766 -22.267 1.00 96.94 105 VAL A N 1
ATOM 795 C CA . VAL A 1 105 ? 16.266 -0.050 -22.235 1.00 96.94 105 VAL A CA 1
ATOM 796 C C . VAL A 1 105 ? 15.123 -1.034 -22.012 1.00 96.94 105 VAL A C 1
ATOM 798 O O . VAL A 1 105 ? 14.306 -0.811 -21.127 1.00 96.94 105 VAL A O 1
ATOM 801 N N . ASN A 1 106 ? 15.104 -2.162 -22.722 1.00 96.25 106 ASN A N 1
ATOM 802 C CA . ASN A 1 106 ? 14.078 -3.187 -22.547 1.00 96.25 106 ASN A CA 1
ATOM 803 C C . ASN A 1 106 ? 14.113 -3.806 -21.139 1.00 96.25 106 ASN A C 1
ATOM 805 O O . ASN A 1 106 ? 13.069 -3.988 -20.516 1.00 96.25 106 ASN A O 1
ATOM 809 N N . ALA A 1 107 ? 15.303 -4.085 -20.598 1.00 96.62 107 ALA A N 1
ATOM 810 C CA . ALA A 1 107 ? 15.446 -4.568 -19.226 1.00 96.62 107 ALA A CA 1
ATOM 811 C C . ALA A 1 107 ? 14.864 -3.568 -18.212 1.00 96.62 107 ALA A C 1
ATOM 813 O O . ALA A 1 107 ? 14.083 -3.960 -17.346 1.00 96.62 107 ALA A O 1
ATOM 814 N N . LYS A 1 108 ? 15.155 -2.271 -18.376 1.00 97.31 108 LYS A N 1
ATOM 815 C CA . LYS A 1 108 ? 14.589 -1.207 -17.533 1.00 97.31 108 LYS A CA 1
ATOM 816 C C . LYS A 1 108 ? 13.080 -1.057 -17.698 1.00 97.31 108 LYS A C 1
ATOM 818 O O . LYS A 1 108 ? 12.378 -0.867 -16.712 1.00 97.31 108 LYS A O 1
ATOM 823 N N . SER A 1 109 ? 12.557 -1.159 -18.918 1.00 96.50 109 SER A N 1
ATOM 824 C CA . SER A 1 109 ? 11.112 -1.120 -19.158 1.00 96.50 109 SER A CA 1
ATOM 825 C C . SER A 1 109 ? 10.395 -2.263 -18.439 1.00 96.50 109 SER A C 1
ATOM 827 O O . SER A 1 109 ? 9.356 -2.036 -17.825 1.00 96.50 109 SER A O 1
ATOM 829 N N . LYS A 1 110 ? 10.970 -3.472 -18.449 1.00 97.38 110 LYS A N 1
ATOM 830 C CA . LYS A 1 110 ? 10.434 -4.615 -17.694 1.00 97.38 110 LYS A CA 1
ATOM 831 C C . LYS A 1 110 ? 10.481 -4.387 -16.186 1.00 97.38 110 LYS A C 1
ATOM 833 O O . LYS A 1 110 ? 9.504 -4.678 -15.507 1.00 97.38 110 LYS A O 1
ATOM 838 N N . GLU A 1 111 ? 11.579 -3.834 -15.678 1.00 97.31 111 GLU A N 1
ATOM 839 C CA . GLU A 1 111 ? 11.720 -3.495 -14.258 1.00 97.31 111 GLU A CA 1
ATOM 840 C C . GLU A 1 111 ? 10.662 -2.473 -13.811 1.00 97.31 111 GLU A C 1
ATOM 842 O O . GLU A 1 111 ? 10.005 -2.674 -12.793 1.00 97.31 111 GLU A O 1
ATOM 847 N N . ILE A 1 112 ? 10.431 -1.413 -14.593 1.00 97.69 112 ILE A N 1
ATOM 848 C CA . ILE A 1 112 ? 9.399 -0.408 -14.289 1.00 97.69 112 ILE A CA 1
ATOM 849 C C . ILE A 1 112 ? 8.008 -1.044 -14.258 1.00 97.69 112 ILE A C 1
ATOM 851 O O . ILE A 1 112 ? 7.240 -0.768 -13.338 1.00 97.69 112 ILE A O 1
ATOM 855 N N . LEU A 1 113 ? 7.686 -1.909 -15.224 1.00 98.12 113 LEU A N 1
ATOM 856 C CA . LEU A 1 113 ? 6.400 -2.609 -15.250 1.00 98.12 113 LEU A CA 1
ATOM 857 C C . LEU A 1 113 ? 6.227 -3.517 -14.029 1.00 98.12 113 LEU A C 1
ATOM 859 O O . LEU A 1 113 ? 5.168 -3.505 -13.407 1.00 98.12 113 LEU A O 1
ATOM 863 N N . GLN A 1 114 ? 7.275 -4.242 -13.640 1.00 97.06 114 GLN A N 1
ATOM 864 C CA . GLN A 1 114 ? 7.255 -5.084 -12.448 1.00 97.06 114 GLN A CA 1
ATOM 865 C C . GLN A 1 114 ? 7.066 -4.255 -11.168 1.00 97.06 114 GLN A C 1
ATOM 867 O O . GLN A 1 114 ? 6.260 -4.613 -10.310 1.00 97.06 114 GLN A O 1
ATOM 872 N N . LEU A 1 115 ? 7.768 -3.126 -11.041 1.00 97.81 115 LEU A N 1
ATOM 873 C CA . LEU A 1 115 ? 7.618 -2.218 -9.901 1.00 97.81 115 LEU A CA 1
ATOM 874 C C . LEU A 1 115 ? 6.223 -1.588 -9.856 1.00 97.81 115 LEU A C 1
ATOM 876 O O . LEU A 1 115 ? 5.653 -1.421 -8.778 1.00 97.81 115 LEU A O 1
ATOM 880 N N . GLN A 1 116 ? 5.651 -1.262 -11.014 1.00 97.12 116 GLN A N 1
ATOM 881 C CA . GLN A 1 116 ? 4.287 -0.757 -11.113 1.00 97.12 116 GLN A CA 1
ATOM 882 C C . GLN A 1 116 ? 3.270 -1.820 -10.681 1.00 97.12 116 GLN A C 1
ATOM 884 O O . GLN A 1 116 ? 2.355 -1.526 -9.909 1.00 97.12 116 GLN A O 1
ATOM 889 N N . GLU A 1 117 ? 3.435 -3.061 -11.129 1.00 97.31 117 GLU A N 1
ATOM 890 C CA . GLU A 1 117 ? 2.593 -4.182 -10.711 1.00 97.31 117 GLU A CA 1
ATOM 891 C C . GLU A 1 117 ? 2.705 -4.425 -9.198 1.00 97.31 117 GLU A C 1
ATOM 893 O O . GLU A 1 117 ? 1.703 -4.555 -8.494 1.00 97.31 117 GLU A O 1
ATOM 898 N N . GLU A 1 118 ? 3.915 -4.380 -8.643 1.00 97.50 118 GLU A N 1
ATOM 899 C CA . GLU A 1 118 ? 4.096 -4.524 -7.203 1.00 97.50 118 GLU A CA 1
ATOM 900 C C . GLU A 1 118 ? 3.440 -3.376 -6.419 1.00 97.50 118 GLU A C 1
ATOM 902 O O . GLU A 1 118 ? 2.770 -3.614 -5.407 1.00 97.50 118 GLU A O 1
ATOM 907 N N . ALA A 1 119 ? 3.601 -2.134 -6.880 1.00 96.75 119 ALA A N 1
ATOM 908 C CA . ALA A 1 119 ? 3.001 -0.964 -6.251 1.00 96.75 119 ALA A CA 1
ATOM 909 C C . ALA A 1 119 ? 1.468 -1.024 -6.281 1.00 96.75 119 ALA A C 1
ATOM 911 O O . ALA A 1 119 ? 0.825 -0.754 -5.265 1.00 96.75 119 ALA A O 1
ATOM 912 N N . THR A 1 120 ? 0.877 -1.425 -7.410 1.00 96.62 120 THR A N 1
ATOM 913 C CA . THR A 1 120 ? -0.581 -1.592 -7.532 1.00 96.62 120 THR A CA 1
ATOM 914 C C . THR A 1 120 ? -1.094 -2.690 -6.604 1.00 96.62 120 THR A C 1
ATOM 916 O O . THR A 1 120 ? -2.036 -2.445 -5.849 1.00 96.62 120 THR A O 1
ATOM 919 N N . ARG A 1 121 ? -0.404 -3.833 -6.523 1.00 96.38 121 ARG A N 1
ATOM 920 C CA . ARG A 1 121 ? -0.733 -4.904 -5.570 1.00 96.38 121 ARG A CA 1
ATOM 921 C C . ARG A 1 121 ? -0.683 -4.426 -4.116 1.00 96.38 121 ARG A C 1
ATOM 923 O O . ARG A 1 121 ? -1.587 -4.714 -3.330 1.00 96.38 121 ARG A O 1
ATOM 930 N N . ARG A 1 122 ? 0.360 -3.681 -3.732 1.00 96.75 122 ARG A N 1
ATOM 931 C CA . ARG A 1 122 ? 0.476 -3.111 -2.375 1.00 96.75 122 ARG A CA 1
ATOM 932 C C . ARG A 1 122 ? -0.632 -2.093 -2.096 1.00 96.75 122 ARG A C 1
ATOM 934 O O . ARG A 1 122 ? -1.174 -2.064 -0.992 1.00 96.75 122 ARG A O 1
ATOM 941 N N . LEU A 1 123 ? -1.003 -1.287 -3.088 1.00 97.38 123 LEU A N 1
ATOM 942 C CA . LEU A 1 123 ? -2.084 -0.310 -2.975 1.00 97.38 123 LEU A CA 1
ATOM 943 C C . LEU A 1 123 ? -3.440 -0.997 -2.765 1.00 97.38 123 LEU A C 1
ATOM 945 O O . LEU A 1 123 ? -4.223 -0.562 -1.921 1.00 97.38 123 LEU A O 1
ATOM 949 N N . GLU A 1 124 ? -3.718 -2.089 -3.472 1.00 97.19 124 GLU A N 1
ATOM 950 C CA . GLU A 1 124 ? -4.933 -2.886 -3.270 1.00 97.19 124 GLU A CA 1
ATOM 951 C C . GLU A 1 124 ? -5.005 -3.485 -1.862 1.00 97.19 124 GLU A C 1
ATOM 953 O O . GLU A 1 124 ? -6.036 -3.386 -1.192 1.00 97.19 124 GLU A O 1
ATOM 958 N N . GLN A 1 125 ? -3.892 -4.028 -1.361 1.00 96.12 125 GLN A N 1
ATOM 959 C CA . GLN A 1 125 ? -3.803 -4.515 0.017 1.00 96.12 125 GLN A CA 1
ATOM 960 C C . GLN A 1 125 ? -4.057 -3.396 1.036 1.00 96.12 125 GLN A C 1
ATOM 962 O O . GLN A 1 125 ? -4.809 -3.595 1.995 1.00 96.12 125 GLN A O 1
ATOM 967 N N . LEU A 1 126 ? -3.492 -2.207 0.806 1.00 97.00 126 LEU A N 1
ATOM 968 C CA . LEU A 1 126 ? -3.706 -1.039 1.658 1.00 97.00 126 LEU A CA 1
ATOM 969 C C . LEU A 1 126 ? -5.164 -0.564 1.628 1.00 97.00 126 LEU A C 1
ATOM 971 O O . LEU A 1 126 ? -5.716 -0.217 2.666 1.00 97.00 126 LEU A O 1
ATOM 975 N N . LYS A 1 127 ? -5.829 -0.591 0.468 1.00 97.25 127 LYS A N 1
ATOM 976 C CA . LYS A 1 127 ? -7.263 -0.270 0.366 1.00 97.25 127 LYS A CA 1
ATOM 977 C C . LYS A 1 127 ? -8.108 -1.207 1.226 1.00 97.25 127 LYS A C 1
ATOM 979 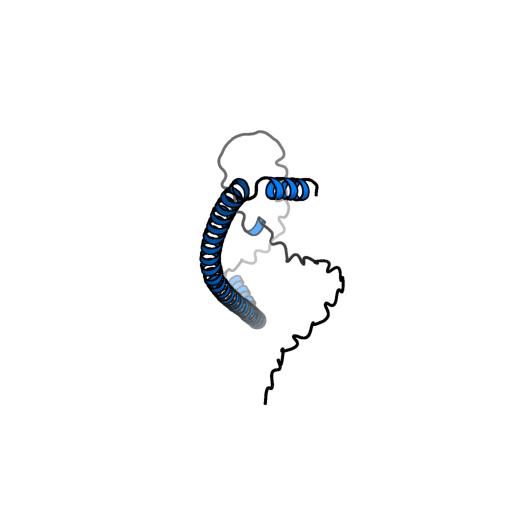O O . LYS A 1 127 ? -9.014 -0.750 1.925 1.00 97.25 127 LYS A O 1
ATOM 984 N N . LEU A 1 128 ? -7.805 -2.506 1.210 1.00 96.69 128 LEU A N 1
ATOM 985 C CA . LEU A 1 128 ? -8.510 -3.495 2.026 1.00 96.69 128 LEU A CA 1
ATOM 986 C C . LEU A 1 128 ? -8.259 -3.292 3.524 1.00 96.69 128 LEU A C 1
ATOM 988 O O . LEU A 1 128 ? -9.207 -3.347 4.313 1.00 96.69 128 LEU A O 1
ATOM 992 N N . SER A 1 129 ? -7.009 -3.053 3.933 1.00 96.19 129 SER A N 1
ATOM 993 C CA . SER A 1 129 ? -6.679 -2.803 5.341 1.00 96.19 129 SER A CA 1
ATOM 994 C C . SER A 1 129 ? -7.276 -1.485 5.836 1.00 96.19 129 SER A C 1
ATOM 996 O O . SER A 1 129 ? -7.846 -1.454 6.925 1.00 96.19 129 SER A O 1
ATOM 998 N N . PHE A 1 130 ? -7.266 -0.436 5.012 1.00 97.31 130 PHE A N 1
ATOM 999 C CA . PHE A 1 130 ? -7.901 0.844 5.308 1.00 97.31 130 PHE A CA 1
ATOM 1000 C C . PHE A 1 130 ? -9.416 0.700 5.478 1.00 97.31 130 PHE A C 1
ATOM 1002 O O . PHE A 1 130 ? -9.969 1.149 6.479 1.00 97.31 130 PHE A O 1
ATOM 1009 N N . ALA A 1 131 ? -10.098 0.001 4.565 1.00 97.06 131 ALA A N 1
ATOM 1010 C CA . ALA A 1 131 ? -11.537 -0.234 4.674 1.00 97.06 131 ALA A CA 1
ATOM 1011 C C . ALA A 1 131 ? -11.909 -1.014 5.949 1.00 97.06 131 ALA A C 1
ATOM 1013 O O . ALA A 1 131 ? -12.925 -0.721 6.584 1.00 97.06 131 ALA A O 1
ATOM 1014 N N . LYS A 1 132 ? -11.083 -1.989 6.354 1.00 96.56 132 LYS A N 1
ATOM 1015 C CA . LYS A 1 132 ? -11.233 -2.685 7.642 1.00 96.56 132 LYS A CA 1
ATOM 1016 C C . LYS A 1 132 ? -10.997 -1.732 8.817 1.00 96.56 132 LYS A C 1
ATOM 1018 O O . LYS A 1 132 ? -11.823 -1.694 9.724 1.00 96.56 132 LYS A O 1
ATOM 1023 N N . GLY A 1 133 ? -9.937 -0.927 8.767 1.00 96.75 133 GLY A N 1
ATOM 1024 C CA . GLY A 1 133 ? -9.606 0.068 9.788 1.00 96.75 133 GLY A CA 1
ATOM 1025 C C . GLY A 1 133 ? -10.725 1.083 10.012 1.00 96.75 133 GLY A C 1
ATOM 1026 O O . GLY A 1 133 ? -11.100 1.331 11.152 1.00 96.75 133 GLY A O 1
ATOM 1027 N N . VAL A 1 134 ? -11.348 1.586 8.943 1.00 97.50 134 VAL A N 1
ATOM 1028 C CA . VAL A 1 134 ? -12.497 2.505 9.033 1.00 97.50 134 VAL A CA 1
ATOM 1029 C C . VAL A 1 134 ? -13.689 1.855 9.741 1.00 97.50 134 VAL A C 1
ATOM 1031 O O . VAL A 1 134 ? -14.357 2.504 10.545 1.00 97.50 134 VAL A O 1
ATOM 1034 N N . LYS A 1 135 ? -13.971 0.571 9.480 1.00 97.25 135 LYS A N 1
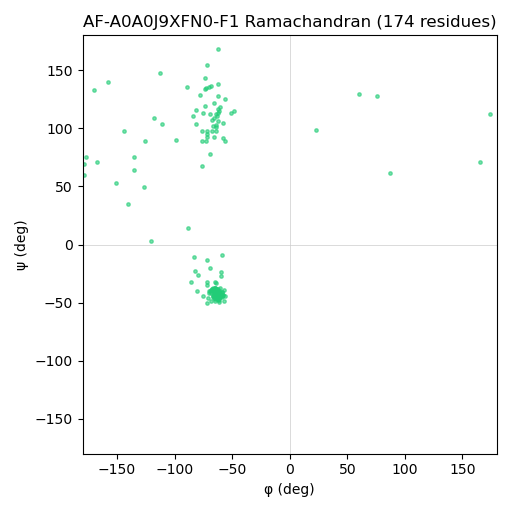ATOM 1035 C CA . LYS A 1 135 ? -15.050 -0.151 10.178 1.00 97.25 135 LYS A CA 1
ATOM 1036 C C . LYS A 1 135 ? -14.743 -0.322 11.664 1.00 97.25 135 LYS A C 1
ATOM 1038 O O . LYS A 1 135 ? -15.621 -0.079 12.485 1.00 97.25 135 LYS A O 1
ATOM 1043 N N . VAL A 1 136 ? -13.510 -0.705 11.996 1.00 97.38 136 VAL A N 1
ATOM 1044 C CA . VAL A 1 136 ? -13.063 -0.860 13.388 1.00 97.38 136 VAL A CA 1
ATOM 1045 C C . VAL A 1 136 ? -13.118 0.477 14.123 1.00 97.38 136 VAL A C 1
ATOM 1047 O O . VAL A 1 136 ? -13.677 0.536 15.209 1.00 97.38 136 VAL A O 1
ATOM 1050 N N . ALA A 1 137 ? -12.640 1.564 13.514 1.00 96.88 137 ALA A N 1
ATOM 1051 C CA . ALA A 1 137 ? -12.689 2.898 14.107 1.00 96.88 137 ALA A CA 1
ATOM 1052 C C . ALA A 1 137 ? -14.127 3.331 14.437 1.00 96.88 137 ALA A C 1
ATOM 1054 O O . ALA A 1 137 ? -14.384 3.798 15.541 1.00 96.88 137 ALA A O 1
ATOM 1055 N N . LYS A 1 138 ? -15.082 3.090 13.528 1.00 97.38 138 LYS A N 1
ATOM 1056 C CA . LYS A 1 138 ? -16.509 3.357 13.783 1.00 97.38 138 LYS A CA 1
ATOM 1057 C C . LYS A 1 138 ? -17.092 2.505 14.911 1.00 97.38 138 LYS A C 1
ATOM 1059 O O . LYS A 1 138 ? -18.014 2.947 15.590 1.00 97.38 138 LYS A O 1
ATOM 1064 N N . GLN A 1 139 ? -16.614 1.274 15.082 1.00 96.56 139 GLN A N 1
ATOM 1065 C CA . GLN A 1 139 ? -17.042 0.433 16.197 1.00 96.56 139 GLN A CA 1
ATOM 1066 C C . GLN A 1 139 ? -16.473 0.955 17.517 1.00 96.56 139 GLN A C 1
ATOM 1068 O O . GLN A 1 139 ? -17.226 1.133 18.464 1.00 96.56 139 GLN A O 1
ATOM 1073 N N . VAL A 1 140 ? -15.183 1.295 17.545 1.00 97.44 140 VAL A N 1
ATOM 1074 C CA . VAL A 1 140 ? -14.525 1.883 18.719 1.00 97.44 140 VAL A CA 1
ATOM 1075 C C . VAL A 1 140 ? -15.194 3.194 19.125 1.00 97.44 140 VAL A C 1
ATOM 1077 O O . VAL A 1 140 ? -15.413 3.416 20.307 1.00 97.44 140 VAL A O 1
ATOM 1080 N N . GLU A 1 141 ? -15.577 4.042 18.171 1.00 97.31 141 GLU A N 1
ATOM 1081 C CA . GLU A 1 141 ? -16.330 5.270 18.445 1.00 97.31 141 GLU A CA 1
ATOM 1082 C C . GLU A 1 141 ? -17.646 4.980 19.186 1.00 97.31 141 GLU A C 1
ATOM 1084 O O . GLU A 1 141 ? -17.918 5.574 20.230 1.00 97.31 141 GLU A O 1
ATOM 1089 N N . LYS A 1 142 ? -18.431 4.013 18.696 1.00 97.50 142 LYS A N 1
ATOM 1090 C CA . LYS A 1 142 ? -19.678 3.586 19.347 1.00 97.50 142 LYS A CA 1
ATOM 1091 C C . LYS A 1 142 ? -19.436 2.973 20.722 1.00 97.50 142 LYS A C 1
ATOM 1093 O O . LYS A 1 142 ? -20.201 3.237 21.647 1.00 97.50 142 LYS A O 1
ATOM 1098 N N . ASP A 1 143 ? -18.390 2.166 20.859 1.00 97.12 143 ASP A N 1
ATOM 1099 C CA . ASP A 1 143 ? -18.044 1.510 22.119 1.00 97.12 143 ASP A CA 1
ATOM 1100 C C . ASP A 1 143 ? -17.594 2.543 23.162 1.00 97.12 143 ASP A C 1
ATOM 1102 O O . ASP A 1 143 ? -18.005 2.470 24.321 1.00 97.12 143 ASP A O 1
ATOM 1106 N N . LEU A 1 144 ? -16.822 3.555 22.751 1.00 97.81 144 LEU A N 1
ATOM 1107 C CA . LEU A 1 144 ? -16.437 4.686 23.595 1.00 97.81 144 LEU A CA 1
ATOM 1108 C C . LEU A 1 144 ? -17.650 5.522 24.002 1.00 97.81 144 LEU A C 1
ATOM 1110 O O . LEU A 1 144 ? -17.767 5.898 25.168 1.00 97.81 144 LEU A O 1
ATOM 1114 N N . GLU A 1 145 ? -18.580 5.782 23.082 1.00 97.38 145 GLU A N 1
ATOM 1115 C CA . GLU A 1 145 ? -19.819 6.487 23.404 1.00 97.38 145 GLU A CA 1
ATOM 1116 C C . GLU A 1 145 ? -20.675 5.692 24.401 1.00 97.38 145 GLU A C 1
ATOM 1118 O O . GLU A 1 145 ? -21.182 6.249 25.381 1.00 97.38 145 GLU A O 1
ATOM 1123 N N . TRP A 1 146 ? -20.810 4.380 24.198 1.00 97.50 146 TRP A N 1
ATOM 1124 C CA . TRP A 1 146 ? -21.516 3.500 25.124 1.00 97.50 146 TRP A CA 1
ATOM 1125 C C . TRP A 1 146 ? -20.846 3.483 26.498 1.00 97.50 146 TRP A C 1
ATOM 1127 O O . TRP A 1 146 ? -21.528 3.678 27.504 1.00 97.50 146 TRP A O 1
ATOM 1137 N N . ALA A 1 147 ? -19.522 3.326 26.552 1.00 97.62 147 ALA A N 1
ATOM 1138 C CA . ALA A 1 147 ? -18.762 3.334 27.796 1.00 97.62 147 ALA A CA 1
ATOM 1139 C C . ALA A 1 147 ? -18.902 4.680 28.517 1.00 97.62 147 ALA A C 1
ATOM 1141 O O . ALA A 1 147 ? -19.137 4.716 29.726 1.00 97.62 147 ALA A O 1
ATOM 1142 N N . HIS A 1 148 ? -18.850 5.795 27.787 1.00 96.75 148 HIS A N 1
ATOM 1143 C CA . HIS A 1 148 ? -19.075 7.123 28.346 1.00 96.75 148 HIS A CA 1
ATOM 1144 C C . HIS A 1 148 ? -20.485 7.254 28.939 1.00 96.75 148 HIS A C 1
ATOM 1146 O O . HIS A 1 148 ? -20.649 7.639 30.095 1.00 96.75 148 HIS A O 1
ATOM 1152 N N . ARG A 1 149 ? -21.528 6.870 28.197 1.00 97.44 149 ARG A N 1
ATOM 1153 C CA . ARG A 1 149 ? -22.911 6.925 28.700 1.00 97.44 149 ARG A CA 1
ATOM 1154 C C . ARG A 1 149 ? -23.121 5.999 29.897 1.00 97.44 149 ARG A C 1
ATOM 1156 O O . ARG A 1 149 ? -23.779 6.384 30.864 1.00 97.44 149 ARG A O 1
ATOM 1163 N N . HIS A 1 150 ? -22.559 4.794 29.849 1.00 96.88 150 HIS A N 1
ATOM 1164 C CA . HIS A 1 150 ? -22.685 3.801 30.908 1.00 96.88 150 HIS A CA 1
ATOM 1165 C C . HIS A 1 150 ? -21.975 4.250 32.188 1.00 96.88 150 HIS A C 1
ATOM 1167 O O . HIS A 1 150 ? -22.569 4.200 33.264 1.00 96.88 150 HIS A O 1
ATOM 1173 N N . THR A 1 151 ? -20.749 4.766 32.078 1.00 96.38 151 THR A N 1
ATOM 1174 C CA . THR A 1 151 ? -20.008 5.325 33.219 1.00 96.38 151 THR A CA 1
ATOM 1175 C C . THR A 1 151 ? -20.737 6.523 33.820 1.00 96.38 151 THR A C 1
ATOM 1177 O O . THR A 1 151 ? -20.908 6.570 35.033 1.00 96.38 151 THR A O 1
ATOM 1180 N N . GLN A 1 152 ? -21.279 7.436 33.007 1.00 95.88 152 GLN A N 1
ATOM 1181 C CA . GLN A 1 152 ? -22.104 8.548 33.496 1.00 95.88 152 GLN A CA 1
ATOM 1182 C C . GLN A 1 152 ? -23.362 8.070 34.235 1.00 95.88 152 GLN A C 1
ATOM 1184 O O . GLN A 1 152 ? -23.703 8.597 35.295 1.00 95.88 152 GLN A O 1
ATOM 1189 N N . ALA A 1 153 ? -24.060 7.062 33.706 1.00 96.06 153 ALA A N 1
ATOM 1190 C CA . ALA A 1 153 ? -25.225 6.482 34.369 1.00 96.06 153 ALA A CA 1
ATOM 1191 C C . ALA A 1 153 ? -24.850 5.803 35.696 1.00 96.06 153 ALA A C 1
ATOM 1193 O O . ALA A 1 153 ? -25.572 5.951 36.684 1.00 96.06 153 ALA A O 1
ATOM 1194 N N . LEU A 1 154 ? -23.719 5.095 35.734 1.00 94.69 154 LEU A N 1
ATOM 1195 C CA . LEU A 1 154 ? -23.207 4.456 36.941 1.00 94.69 154 LEU A CA 1
ATOM 1196 C C . LEU A 1 154 ? -22.820 5.496 37.996 1.00 94.69 154 LEU A C 1
ATOM 1198 O O . LEU A 1 154 ? -23.283 5.384 39.124 1.00 94.69 154 LEU A O 1
ATOM 1202 N N . ILE A 1 155 ? -22.085 6.547 37.613 1.00 92.75 155 ILE A N 1
ATOM 1203 C CA . ILE A 1 155 ? -21.717 7.672 38.490 1.00 92.75 155 ILE A CA 1
ATOM 1204 C C . ILE A 1 155 ? -22.964 8.327 39.090 1.00 92.75 155 ILE A C 1
ATOM 1206 O O . ILE A 1 155 ? -23.007 8.610 40.283 1.00 92.75 155 ILE A O 1
ATOM 1210 N N . LYS A 1 156 ? -24.010 8.557 38.287 1.00 94.31 156 LYS A N 1
ATOM 1211 C CA . LYS A 1 156 ? -25.274 9.114 38.796 1.00 94.31 156 LYS A CA 1
ATOM 1212 C C . LYS A 1 156 ? -25.917 8.199 39.840 1.00 94.31 156 LYS A C 1
ATOM 1214 O O . LYS A 1 156 ? -26.353 8.686 40.876 1.00 94.31 156 LYS A O 1
ATOM 1219 N N . LYS A 1 157 ? -25.960 6.885 39.594 1.00 94.19 157 LYS A N 1
ATOM 1220 C CA . LYS A 1 157 ? -26.533 5.910 40.538 1.00 94.19 157 LYS A CA 1
ATOM 1221 C C . LYS A 1 157 ? -25.719 5.799 41.826 1.00 94.19 157 LYS A C 1
ATOM 1223 O O . LYS A 1 157 ? -26.303 5.773 42.904 1.00 94.19 157 LYS A O 1
ATOM 1228 N N . THR A 1 158 ? -24.392 5.753 41.733 1.00 92.88 158 THR A N 1
ATOM 1229 C CA . THR A 1 158 ? -23.517 5.652 42.908 1.00 92.88 158 THR A CA 1
ATOM 1230 C C . THR A 1 158 ? -23.553 6.923 43.746 1.00 92.88 158 THR A C 1
ATOM 1232 O O . THR A 1 158 ? -23.656 6.821 44.962 1.00 92.88 158 THR A O 1
ATOM 1235 N N . ARG A 1 159 ? -23.596 8.108 43.122 1.00 89.44 159 ARG A N 1
ATOM 1236 C CA . ARG A 1 159 ? -23.807 9.385 43.827 1.00 89.44 159 ARG A CA 1
ATOM 1237 C C . ARG A 1 159 ? -25.103 9.418 44.636 1.00 89.44 159 ARG A C 1
ATOM 1239 O O . ARG A 1 159 ? -25.112 9.976 45.726 1.00 89.44 159 ARG A O 1
ATOM 1246 N N . LEU A 1 160 ? -26.184 8.844 44.106 1.00 91.19 160 LEU A N 1
ATOM 1247 C CA . LEU A 1 160 ? -27.485 8.816 44.782 1.00 91.19 160 LEU A CA 1
ATOM 1248 C C . LEU A 1 160 ? -27.530 7.791 45.922 1.00 91.19 160 LEU A C 1
ATOM 1250 O O . LEU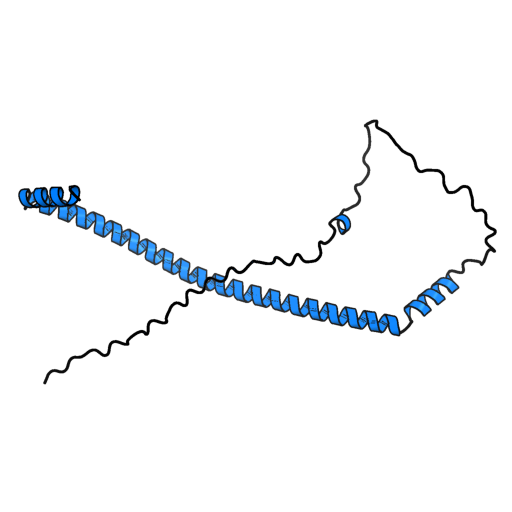 A 1 160 ? -28.030 8.103 46.998 1.00 91.19 160 LEU A O 1
ATOM 1254 N N . ASN A 1 161 ? -27.014 6.582 45.691 1.00 92.44 161 ASN A N 1
ATOM 1255 C CA . ASN A 1 161 ? -27.133 5.477 46.647 1.00 92.44 161 ASN A CA 1
ATOM 1256 C C . ASN A 1 161 ? -26.034 5.481 47.723 1.00 92.44 161 ASN A C 1
ATOM 1258 O O . ASN A 1 161 ? -26.284 5.060 48.847 1.00 92.44 161 ASN A O 1
ATOM 1262 N N . HIS A 1 162 ? -24.828 5.950 47.388 1.00 92.31 162 HIS A N 1
ATOM 1263 C CA . HIS A 1 162 ? -23.639 5.900 48.247 1.00 92.31 162 HIS A CA 1
ATOM 1264 C C . HIS A 1 162 ? -22.878 7.241 48.232 1.00 92.31 162 HIS A C 1
ATOM 1266 O O . HIS A 1 162 ? -21.735 7.301 47.775 1.00 92.31 162 HIS A O 1
ATOM 1272 N N . PRO A 1 163 ? -23.475 8.344 48.723 1.00 90.38 163 PRO A N 1
ATOM 1273 C CA . PRO A 1 163 ? -22.890 9.681 48.590 1.00 90.38 163 PRO A CA 1
ATOM 1274 C C . PRO A 1 163 ? -21.567 9.860 49.355 1.00 90.38 163 PRO A C 1
ATOM 1276 O O . PRO A 1 163 ? -20.661 10.523 48.857 1.00 90.38 163 PRO A O 1
ATOM 1279 N N . ILE A 1 164 ? -21.437 9.259 50.544 1.00 88.88 164 ILE A N 1
ATOM 1280 C CA . ILE A 1 164 ? -20.254 9.408 51.414 1.00 88.88 164 ILE A CA 1
ATOM 1281 C C . ILE A 1 164 ? -19.052 8.655 50.830 1.00 88.88 164 ILE A C 1
ATOM 1283 O O . ILE A 1 164 ? -17.979 9.229 50.657 1.00 88.88 164 ILE A O 1
ATOM 1287 N N . GLU A 1 165 ? -19.246 7.384 50.473 1.00 90.31 165 GLU A N 1
ATOM 1288 C CA . GLU A 1 165 ? -18.214 6.542 49.852 1.00 90.31 165 GLU A CA 1
ATOM 1289 C C . GLU A 1 165 ? -17.782 7.107 48.494 1.00 90.31 165 GLU A C 1
ATOM 1291 O O . GLU A 1 165 ? -16.597 7.104 48.158 1.00 90.31 165 GLU A O 1
ATOM 1296 N N . PHE A 1 166 ? -18.734 7.648 47.725 1.00 89.75 166 PHE A N 1
ATOM 1297 C CA . PHE A 1 166 ? -18.444 8.298 46.456 1.00 89.75 166 PHE A CA 1
ATOM 1298 C C . PHE A 1 166 ? -17.575 9.553 46.636 1.00 89.75 166 PHE A C 1
ATOM 1300 O O . PHE A 1 166 ? -16.608 9.718 45.898 1.00 89.75 166 PHE A O 1
ATOM 1307 N N . ALA A 1 167 ? -17.866 10.409 47.623 1.00 87.88 167 ALA A N 1
ATOM 1308 C CA . ALA A 1 167 ? -17.051 11.591 47.913 1.00 87.88 167 ALA A CA 1
ATOM 1309 C C . ALA A 1 167 ? -15.619 11.218 48.338 1.00 87.88 167 ALA A C 1
ATOM 1311 O O . ALA A 1 167 ? -14.660 11.813 47.849 1.00 87.88 167 ALA A O 1
ATOM 1312 N N . GLN A 1 168 ? -15.468 10.181 49.170 1.00 91.12 168 GLN A N 1
ATOM 1313 C CA . GLN A 1 168 ? -14.159 9.662 49.576 1.00 91.12 168 GLN A CA 1
ATOM 1314 C C . GLN A 1 168 ? -13.361 9.107 48.382 1.00 91.12 168 GLN A C 1
ATOM 1316 O O . GLN A 1 168 ? -12.149 9.310 48.276 1.00 91.12 168 GLN A O 1
ATOM 1321 N N . ALA A 1 169 ? -14.031 8.407 47.463 1.00 88.31 169 ALA A N 1
ATOM 1322 C CA . ALA A 1 169 ? -13.407 7.907 46.244 1.00 88.31 169 ALA A CA 1
ATOM 1323 C C . ALA A 1 169 ? -13.018 9.044 45.283 1.00 88.31 169 ALA A C 1
ATOM 1325 O O . ALA A 1 169 ? -11.925 9.012 44.720 1.00 88.31 169 ALA A O 1
ATOM 1326 N N . GLU A 1 170 ? -13.875 10.056 45.113 1.00 88.81 170 GLU A N 1
ATOM 1327 C CA . GLU A 1 170 ? -13.597 11.227 44.271 1.00 88.81 170 GLU A CA 1
ATOM 1328 C C . GLU A 1 170 ? -12.391 12.020 44.797 1.00 88.81 170 GLU A C 1
ATOM 1330 O O . GLU A 1 170 ? -11.507 12.379 44.020 1.00 88.81 170 GLU A O 1
ATOM 1335 N N . GLU A 1 171 ? -12.299 12.219 46.114 1.00 90.62 171 GLU A N 1
ATOM 1336 C CA . GLU A 1 171 ? -11.149 12.857 46.765 1.00 90.62 171 GLU A CA 1
ATOM 1337 C C . GLU A 1 171 ? -9.848 12.082 46.510 1.00 90.62 171 GLU A C 1
ATOM 1339 O O . GLU A 1 171 ? -8.833 12.674 46.143 1.00 90.62 171 GLU A O 1
ATOM 1344 N N . LYS A 1 172 ? -9.888 10.747 46.602 1.00 92.56 172 LYS A N 1
ATOM 1345 C CA . LYS A 1 172 ? -8.727 9.889 46.322 1.00 92.56 172 LYS A CA 1
ATOM 1346 C C . LYS A 1 172 ? -8.298 9.916 44.851 1.00 92.56 172 LYS A C 1
ATOM 1348 O O . LYS A 1 172 ? -7.106 9.859 44.573 1.00 92.56 172 LYS A O 1
ATOM 1353 N N . VAL A 1 173 ? -9.247 9.982 43.915 1.00 88.69 173 VAL A N 1
ATOM 1354 C CA . VAL A 1 173 ? -8.956 10.071 42.470 1.00 88.69 173 VAL A CA 1
ATOM 1355 C C . VAL A 1 173 ? -8.410 11.447 42.093 1.00 88.69 173 VAL A C 1
ATOM 1357 O O . VAL A 1 173 ? -7.563 11.531 41.215 1.00 88.69 173 VAL A O 1
ATOM 1360 N N . ARG A 1 174 ? -8.879 12.517 42.743 1.00 85.19 174 ARG A N 1
ATOM 1361 C CA . ARG A 1 174 ? -8.447 13.898 42.482 1.00 85.19 174 ARG A CA 1
ATOM 1362 C C . ARG A 1 174 ? -7.140 14.277 43.196 1.00 85.19 174 ARG A C 1
ATOM 1364 O O . ARG A 1 174 ? -6.499 15.245 42.797 1.00 85.19 174 ARG A O 1
ATOM 1371 N N . GLY A 1 175 ? -6.789 13.574 44.272 1.00 78.38 175 GLY A N 1
ATOM 1372 C CA . GLY A 1 175 ? -5.573 13.806 45.060 1.00 78.38 175 GLY A CA 1
ATOM 1373 C C . GLY A 1 175 ? -4.298 13.151 44.512 1.00 78.38 175 GLY A C 1
ATOM 1374 O O . GLY A 1 175 ? -3.219 13.473 45.005 1.00 78.38 175 GLY A O 1
ATOM 1375 N N . ASN A 1 176 ? -4.415 12.266 43.516 1.00 49.62 176 ASN A N 1
ATOM 1376 C CA . ASN A 1 176 ? -3.303 11.725 42.722 1.00 49.62 176 ASN A CA 1
ATOM 1377 C C . ASN A 1 176 ? -3.215 12.440 41.371 1.00 49.62 176 ASN A C 1
ATOM 1379 O O . ASN A 1 176 ? -2.087 12.517 40.839 1.00 49.62 176 ASN A O 1
#

InterPro domains:
  IPR019371 KxDL domain [PF10241] (82-166)
  IPR051390 Biogenesis of lysosome-related organelles complex 1 subunit KXD1 [PTHR37787] (24-173)